Protein AF-A0A5N7MWM6-F1 (afdb_monomer_lite)

Sequence (7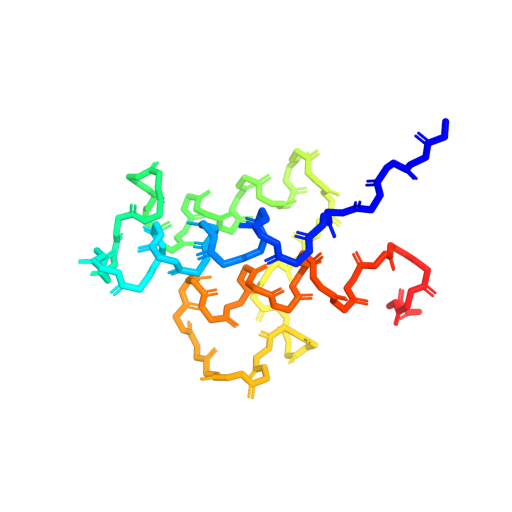3 aa):
MMQQLRPVELNLVDELFETSPGYVLDFTNSTFAQFFRREVGVDIYDEAYAIYGGSKGKRLRPFLTVGQPRSIA

Secondary structure (DSSP, 8-state):
-PPPPPHHHHHHHHHHHHSSTT-STT--HHHHHHHIIIII---TTSGGG-TT-SSHHHHHHHHHHT--TTS--

Structure (mmCIF, N/CA/C/O backbone):
data_AF-A0A5N7MWM6-F1
#
_entry.id   AF-A0A5N7MWM6-F1
#
loop_
_atom_site.group_PDB
_atom_site.id
_atom_site.type_symbol
_atom_site.label_atom_id
_atom_site.label_alt_id
_atom_site.label_comp_id
_atom_site.label_asym_id
_atom_site.label_entity_id
_atom_site.label_seq_id
_atom_site.pdbx_PDB_ins_code
_atom_site.Cartn_x
_atom_site.Cartn_y
_atom_site.Cartn_z
_atom_site.occupancy
_atom_site.B_iso_or_equiv
_atom_site.auth_seq_id
_atom_site.auth_comp_id
_atom_site.auth_asym_id
_atom_site.auth_atom_id
_atom_site.pdbx_PDB_model_num
ATOM 1 N N . MET A 1 1 ? -11.789 -3.066 -22.476 1.00 40.44 1 MET A N 1
ATOM 2 C CA . MET A 1 1 ? -10.396 -2.567 -22.461 1.00 40.44 1 MET A CA 1
ATOM 3 C C . MET A 1 1 ? -10.032 -2.261 -21.017 1.00 40.44 1 MET A C 1
ATOM 5 O O . MET A 1 1 ? -10.801 -1.545 -20.391 1.00 40.44 1 MET A O 1
ATOM 9 N N . MET A 1 2 ? -8.935 -2.805 -20.477 1.00 43.00 2 MET A N 1
ATOM 10 C CA . MET A 1 2 ? -8.420 -2.332 -19.182 1.00 43.00 2 MET A CA 1
ATOM 11 C C . MET A 1 2 ? -7.841 -0.934 -19.384 1.00 43.00 2 MET A C 1
ATOM 13 O O . MET A 1 2 ? -6.938 -0.763 -20.199 1.00 43.00 2 MET A O 1
ATOM 17 N N . GLN A 1 3 ? -8.402 0.050 -18.688 1.00 60.12 3 GLN A N 1
ATOM 18 C CA . GLN A 1 3 ? -7.870 1.407 -18.655 1.00 60.12 3 GLN A CA 1
ATOM 19 C C . GLN A 1 3 ? -6.725 1.443 -17.647 1.00 60.12 3 GLN A C 1
ATOM 21 O O . GLN A 1 3 ? -6.875 0.986 -16.515 1.00 60.12 3 GLN A O 1
ATOM 26 N N . GLN A 1 4 ? -5.572 1.932 -18.082 1.00 61.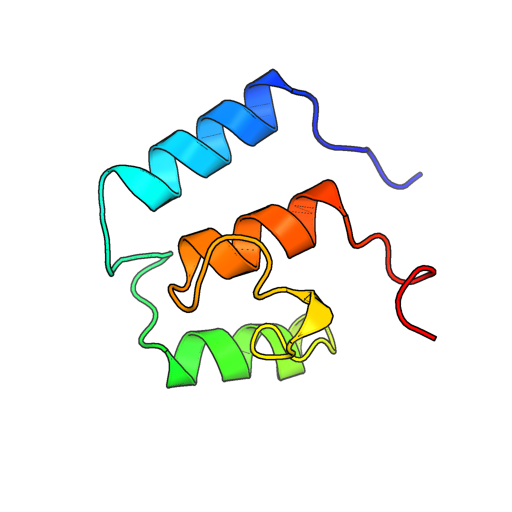50 4 GLN A N 1
ATOM 27 C CA . GLN A 1 4 ? -4.407 2.103 -17.226 1.00 61.50 4 GLN A CA 1
ATOM 28 C C . GLN A 1 4 ? -4.541 3.449 -16.509 1.00 61.50 4 GLN A C 1
ATOM 30 O O . GLN A 1 4 ? -4.888 4.442 -17.152 1.00 61.50 4 GLN A O 1
ATOM 35 N N . LEU A 1 5 ? -4.300 3.479 -15.196 1.00 67.38 5 LEU A N 1
ATOM 36 C CA . LEU A 1 5 ? -4.367 4.723 -14.430 1.00 67.38 5 LEU A CA 1
ATOM 37 C C . LEU A 1 5 ? -3.354 5.726 -14.986 1.00 67.38 5 LEU A C 1
ATOM 39 O O . LEU A 1 5 ? -2.191 5.397 -15.235 1.00 67.38 5 LEU A O 1
ATOM 43 N N . ARG A 1 6 ? -3.802 6.961 -15.190 1.00 75.00 6 ARG A N 1
ATOM 44 C CA . ARG A 1 6 ? -2.949 8.069 -15.616 1.00 75.00 6 ARG A CA 1
ATOM 45 C C . ARG A 1 6 ? -2.036 8.479 -14.457 1.00 75.00 6 ARG A C 1
ATOM 47 O O . ARG A 1 6 ? -2.433 8.363 -13.299 1.00 75.00 6 ARG A O 1
ATOM 54 N N . PRO A 1 7 ? -0.861 9.070 -14.728 1.00 70.25 7 PRO A N 1
ATOM 55 C CA . PRO A 1 7 ? 0.059 9.513 -13.676 1.00 70.25 7 PRO A CA 1
ATOM 56 C C . PRO A 1 7 ? -0.583 10.423 -12.616 1.00 70.25 7 PRO A C 1
ATOM 58 O O . PRO A 1 7 ? -0.268 10.321 -11.438 1.00 70.25 7 PRO A O 1
ATOM 61 N N . VAL A 1 8 ? -1.536 11.272 -13.015 1.00 72.94 8 VAL A N 1
ATOM 62 C CA . VAL A 1 8 ? -2.287 12.132 -12.083 1.00 72.94 8 VAL A CA 1
ATOM 63 C C . VAL A 1 8 ? -3.196 11.341 -11.133 1.00 72.94 8 VAL A C 1
ATOM 65 O O . VAL A 1 8 ? -3.350 11.718 -9.979 1.00 72.94 8 VAL A O 1
ATOM 68 N N . GLU A 1 9 ? -3.764 10.225 -11.589 1.00 70.25 9 GLU A N 1
ATOM 69 C CA . GLU A 1 9 ? -4.605 9.342 -10.771 1.00 70.25 9 GLU A CA 1
ATOM 70 C C . GLU A 1 9 ? -3.746 8.538 -9.790 1.00 70.25 9 GLU A C 1
ATOM 72 O O . GLU A 1 9 ? -4.154 8.315 -8.656 1.00 70.25 9 GLU A O 1
ATOM 77 N N . LEU A 1 10 ? -2.528 8.173 -10.198 1.00 69.81 10 LEU A N 1
ATOM 78 C CA . LEU A 1 10 ? -1.537 7.547 -9.322 1.00 69.81 10 LEU A CA 1
ATOM 79 C C . LEU A 1 10 ? -1.017 8.513 -8.251 1.00 69.81 10 LEU A C 1
ATOM 81 O O . LEU A 1 10 ? -0.869 8.109 -7.105 1.00 69.81 10 LEU A O 1
ATOM 85 N N . ASN A 1 11 ? -0.815 9.790 -8.585 1.00 67.94 11 ASN A N 1
ATOM 86 C CA . ASN A 1 11 ? -0.458 10.809 -7.594 1.00 67.94 11 ASN A CA 1
ATOM 87 C C . ASN A 1 11 ? -1.579 11.024 -6.571 1.00 67.94 11 ASN A C 1
ATOM 89 O O . ASN A 1 11 ? -1.296 11.171 -5.390 1.00 67.94 11 ASN A O 1
ATOM 93 N N . LEU A 1 12 ? -2.843 10.999 -7.009 1.00 67.19 12 LEU A N 1
ATOM 94 C CA . LEU A 1 12 ? -3.990 11.101 -6.105 1.00 67.19 12 LEU A CA 1
ATOM 95 C C . LEU A 1 12 ? -4.075 9.884 -5.171 1.00 67.19 12 LEU A C 1
ATOM 97 O O . LEU A 1 12 ? -4.360 10.021 -3.988 1.00 67.19 12 LEU A O 1
ATOM 101 N N . VAL A 1 13 ? -3.807 8.691 -5.701 1.00 69.38 13 VAL A N 1
ATOM 102 C CA . VAL A 1 13 ? -3.668 7.448 -4.929 1.00 69.38 13 VAL A CA 1
ATOM 103 C C . VAL A 1 13 ? -2.555 7.587 -3.890 1.00 69.38 13 VAL A C 1
ATOM 105 O O . VAL A 1 13 ? -2.790 7.324 -2.714 1.00 69.38 13 VAL A O 1
ATOM 108 N N . ASP A 1 14 ? -1.370 8.041 -4.294 1.00 67.12 14 ASP A N 1
ATOM 109 C CA . ASP A 1 14 ? -0.240 8.238 -3.385 1.00 67.12 14 ASP A CA 1
ATOM 110 C C . ASP A 1 14 ? -0.593 9.262 -2.291 1.00 67.12 14 ASP A C 1
ATOM 112 O O . ASP A 1 14 ? -0.418 8.982 -1.108 1.00 67.12 14 ASP A O 1
ATOM 116 N N . GLU A 1 15 ? -1.202 10.393 -2.649 1.00 65.81 15 GLU A N 1
ATOM 117 C CA . GLU A 1 15 ? -1.630 11.430 -1.705 1.00 65.81 15 GLU A CA 1
ATOM 118 C C . GLU A 1 15 ? -2.682 10.915 -0.708 1.00 65.81 15 GLU A C 1
ATOM 120 O O . GLU A 1 15 ? -2.552 11.145 0.497 1.00 65.81 15 GLU A O 1
ATOM 125 N N . LEU A 1 16 ? -3.672 10.145 -1.174 1.00 65.12 16 LEU A N 1
ATOM 126 C CA . LEU A 1 16 ? -4.698 9.521 -0.330 1.00 65.12 16 LEU A CA 1
ATOM 127 C C . LEU A 1 16 ? -4.116 8.491 0.650 1.00 65.12 16 LEU A C 1
ATOM 129 O O . LEU A 1 16 ? -4.664 8.301 1.737 1.00 65.12 16 LEU A O 1
ATOM 133 N N . PHE A 1 17 ? -3.022 7.816 0.288 1.00 66.50 17 PHE A N 1
ATOM 134 C CA . PHE A 1 17 ? -2.451 6.728 1.087 1.00 66.50 17 PHE A CA 1
ATOM 135 C C . PHE A 1 17 ? -1.218 7.117 1.915 1.00 66.50 17 PHE A C 1
ATOM 137 O O . PHE A 1 17 ? -0.910 6.417 2.884 1.00 66.50 17 PHE A O 1
ATOM 144 N N . GLU A 1 18 ? -0.537 8.217 1.592 1.00 61.72 18 GLU A N 1
ATOM 145 C CA . GLU A 1 18 ? 0.601 8.742 2.357 1.00 61.72 18 GLU A CA 1
ATOM 146 C C . GLU A 1 18 ? 0.182 9.726 3.456 1.00 61.72 18 GLU A C 1
ATOM 148 O O . GLU A 1 18 ? 0.790 9.731 4.527 1.00 61.72 18 GLU A O 1
ATOM 153 N N . THR A 1 19 ? -0.878 10.516 3.247 1.00 56.94 19 THR A N 1
ATOM 154 C CA . THR A 1 19 ? -1.315 11.529 4.229 1.00 56.94 19 THR A CA 1
ATOM 155 C C . THR A 1 19 ? -2.070 10.952 5.431 1.00 56.94 19 THR A C 1
ATOM 157 O O . THR A 1 19 ? -2.147 11.607 6.470 1.00 56.94 19 THR A O 1
ATOM 160 N N . SER A 1 20 ? -2.563 9.710 5.348 1.00 57.91 20 SER A N 1
ATOM 161 C CA . SER A 1 20 ? -3.205 9.005 6.469 1.00 57.91 20 SER A CA 1
ATOM 162 C C . SER A 1 20 ? -2.613 7.601 6.678 1.00 57.91 20 SER A C 1
ATOM 164 O O . SER A 1 20 ? -3.212 6.584 6.298 1.00 57.91 20 SER A O 1
ATOM 166 N N . PRO A 1 21 ? -1.406 7.501 7.271 1.00 53.00 21 PRO A N 1
ATOM 167 C CA . PRO A 1 21 ? -0.747 6.225 7.513 1.00 53.00 21 PRO A CA 1
ATOM 168 C C . PRO A 1 21 ? -1.581 5.379 8.481 1.00 53.00 21 PRO A C 1
ATOM 170 O O . PRO A 1 21 ? -1.603 5.607 9.685 1.00 53.00 21 PRO A O 1
ATOM 173 N N . GLY A 1 22 ? -2.278 4.379 7.941 1.00 53.44 22 GLY A N 1
ATOM 174 C CA . GLY A 1 22 ? -3.096 3.452 8.726 1.00 53.44 22 GLY A CA 1
ATOM 175 C C . GLY A 1 22 ? -4.549 3.351 8.278 1.00 53.44 22 GLY A C 1
ATOM 176 O O . GLY A 1 22 ? -5.123 2.282 8.472 1.00 53.44 22 GLY A O 1
ATOM 177 N N . TYR A 1 23 ? -5.089 4.353 7.581 1.00 54.94 23 TYR A N 1
ATOM 178 C CA . TYR A 1 23 ? -6.500 4.416 7.173 1.00 54.94 23 TYR A CA 1
ATOM 179 C C . TYR A 1 23 ? -6.678 4.284 5.660 1.00 54.94 23 TYR A C 1
ATOM 181 O O . TYR A 1 23 ? -7.377 5.058 5.014 1.00 54.94 23 TYR A O 1
ATOM 189 N N . VAL A 1 24 ? -6.052 3.265 5.069 1.00 62.06 24 VAL A N 1
ATOM 190 C CA . VAL A 1 24 ? -6.458 2.825 3.728 1.00 62.06 24 VAL A CA 1
ATOM 191 C C . VAL A 1 24 ? -7.881 2.281 3.862 1.00 62.06 24 VAL A C 1
ATOM 193 O O . VAL A 1 24 ? -8.042 1.147 4.310 1.00 62.06 24 VAL A O 1
ATOM 196 N N . LEU A 1 25 ? -8.885 3.096 3.523 1.00 64.12 25 LEU A N 1
ATOM 197 C CA . LEU A 1 25 ? -10.307 2.722 3.514 1.00 64.12 25 LEU A CA 1
ATOM 198 C C . LEU A 1 25 ? -10.804 2.120 4.852 1.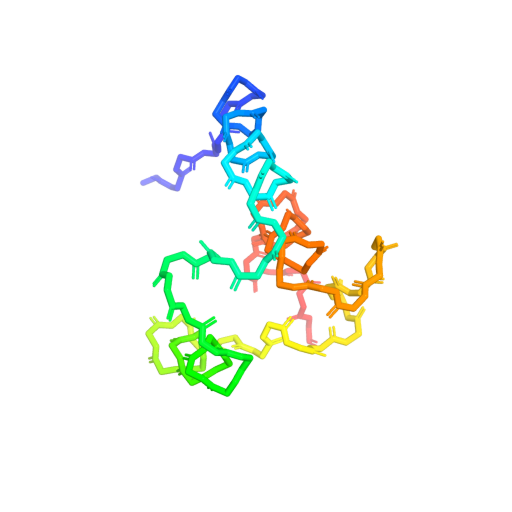00 64.12 25 LEU A C 1
ATOM 200 O O . LEU A 1 25 ? -11.599 1.188 4.844 1.00 64.12 25 LEU A O 1
ATOM 204 N N . ASP A 1 26 ? -10.279 2.594 5.991 1.00 69.62 26 ASP A N 1
ATOM 205 C CA . ASP A 1 26 ? -10.548 2.064 7.345 1.00 69.62 26 ASP A CA 1
ATOM 206 C C . ASP A 1 26 ? -10.213 0.575 7.565 1.00 69.62 26 ASP A C 1
ATOM 208 O O . ASP A 1 26 ? -10.622 -0.041 8.552 1.00 69.62 26 ASP A O 1
ATOM 212 N N . PHE A 1 27 ? -9.398 -0.024 6.694 1.00 81.06 27 PHE A N 1
ATOM 213 C CA . PHE A 1 27 ? -8.976 -1.404 6.874 1.00 81.06 27 PHE A CA 1
ATOM 214 C C . PHE A 1 27 ? -7.861 -1.555 7.917 1.00 81.06 27 PHE A C 1
ATOM 216 O O . PHE A 1 27 ? -6.792 -0.931 7.860 1.00 81.06 27 PHE A O 1
ATOM 223 N N . THR A 1 28 ? -8.034 -2.531 8.804 1.00 85.94 28 THR A N 1
ATOM 224 C CA . THR A 1 28 ? -6.906 -3.191 9.475 1.00 85.94 28 THR A CA 1
ATOM 225 C C . THR A 1 28 ? -6.061 -3.958 8.449 1.00 85.94 28 THR A C 1
ATOM 227 O O . THR A 1 28 ? -6.524 -4.275 7.356 1.00 85.94 28 THR A O 1
ATOM 230 N N . ASN A 1 29 ? -4.822 -4.328 8.788 1.00 86.94 29 ASN A N 1
ATOM 231 C CA . ASN A 1 29 ? -4.008 -5.160 7.887 1.00 86.94 29 ASN A CA 1
ATOM 232 C C . ASN A 1 29 ? -4.704 -6.490 7.526 1.00 86.94 29 ASN A C 1
ATOM 234 O O . ASN A 1 29 ? -4.615 -6.950 6.392 1.00 86.94 29 ASN A O 1
ATOM 238 N N . SER A 1 30 ? -5.440 -7.089 8.470 1.00 90.94 30 SER A N 1
ATOM 239 C CA . SER A 1 30 ? -6.157 -8.348 8.242 1.00 90.94 30 SER A CA 1
ATOM 240 C C . SER A 1 30 ? -7.351 -8.193 7.300 1.00 90.94 30 SER A C 1
ATOM 242 O O . SER A 1 30 ? -7.529 -9.013 6.401 1.00 90.94 30 SER A O 1
ATOM 244 N N . THR A 1 31 ? -8.153 -7.140 7.472 1.00 90.19 31 THR A N 1
ATOM 245 C CA . THR A 1 31 ? -9.311 -6.869 6.604 1.00 90.19 31 THR A CA 1
ATOM 246 C C . THR A 1 31 ? -8.874 -6.419 5.209 1.00 90.19 31 THR A C 1
ATOM 248 O O . THR A 1 31 ? -9.467 -6.850 4.225 1.00 90.19 31 THR A O 1
ATOM 251 N N . PHE A 1 32 ? -7.759 -5.689 5.107 1.00 90.00 32 PHE A N 1
ATOM 252 C CA . PHE A 1 32 ? -7.118 -5.352 3.835 1.00 90.00 32 PHE A CA 1
ATOM 253 C C . PHE A 1 32 ? -6.656 -6.606 3.073 1.00 90.00 32 PHE A C 1
ATOM 255 O O . PHE A 1 32 ? -6.997 -6.782 1.906 1.00 90.00 32 PHE A O 1
ATOM 262 N N . ALA A 1 33 ? -5.943 -7.523 3.743 1.00 91.88 33 ALA A N 1
ATOM 263 C CA . ALA A 1 33 ? -5.527 -8.796 3.147 1.00 91.88 33 ALA A CA 1
ATOM 264 C C . ALA A 1 33 ? -6.728 -9.631 2.675 1.00 91.88 33 ALA A C 1
ATOM 266 O O . ALA A 1 33 ? -6.704 -10.222 1.596 1.00 91.88 33 ALA A O 1
ATOM 267 N N . GLN A 1 34 ? -7.785 -9.685 3.491 1.00 92.62 34 GLN A N 1
ATOM 268 C CA . GLN A 1 34 ? -8.989 -10.443 3.174 1.00 92.62 34 GLN A CA 1
ATOM 269 C C . GLN A 1 34 ? -9.716 -9.877 1.951 1.00 92.62 34 GLN A C 1
ATOM 271 O O . GLN A 1 34 ? -10.113 -10.663 1.094 1.00 92.62 34 GLN A O 1
ATOM 276 N N . PHE A 1 35 ? -9.866 -8.554 1.857 1.00 88.75 35 PHE A N 1
ATOM 277 C CA . PHE A 1 35 ? -10.479 -7.896 0.703 1.00 88.75 35 PHE A CA 1
ATOM 278 C C . PHE A 1 35 ? -9.746 -8.260 -0.593 1.00 88.75 35 PHE A C 1
ATOM 280 O O . PHE A 1 35 ? -10.361 -8.775 -1.523 1.00 88.75 35 PHE A O 1
ATOM 287 N N . PHE A 1 36 ? -8.420 -8.095 -0.629 1.00 89.31 36 PHE A N 1
ATOM 288 C CA . PHE A 1 36 ? -7.626 -8.412 -1.821 1.00 89.31 36 PHE A CA 1
ATOM 289 C C . PHE A 1 36 ? -7.688 -9.894 -2.197 1.00 89.31 36 PHE A C 1
ATOM 291 O O . PHE A 1 36 ? -7.851 -10.221 -3.371 1.00 89.31 36 PHE A O 1
ATOM 298 N N . ARG A 1 37 ? -7.649 -10.809 -1.222 1.00 90.75 37 ARG A N 1
ATOM 299 C CA . ARG A 1 37 ? -7.787 -12.241 -1.522 1.00 90.75 37 ARG A CA 1
ATOM 300 C C . ARG A 1 37 ? -9.170 -12.605 -2.057 1.00 90.75 37 ARG A C 1
ATOM 302 O O . ARG A 1 37 ? -9.253 -13.424 -2.962 1.00 90.75 37 ARG A O 1
ATOM 309 N N . ARG A 1 38 ? -10.245 -12.043 -1.494 1.00 86.44 38 ARG A N 1
ATOM 310 C CA . ARG A 1 38 ? -11.626 -12.420 -1.845 1.00 86.44 38 ARG A CA 1
ATOM 311 C C . ARG A 1 38 ? -12.123 -11.758 -3.120 1.00 86.44 38 ARG A C 1
ATOM 313 O O . ARG A 1 38 ? -12.663 -12.443 -3.977 1.00 86.44 38 ARG A O 1
ATOM 320 N N . GLU A 1 39 ? -11.934 -10.451 -3.229 1.00 87.25 39 GLU A N 1
ATOM 321 C CA . GLU A 1 39 ? -12.525 -9.651 -4.303 1.00 87.25 39 GLU A CA 1
ATOM 322 C C . GLU A 1 39 ? -11.596 -9.543 -5.517 1.00 87.25 39 GLU A C 1
ATOM 324 O O . GLU A 1 39 ? -12.057 -9.396 -6.645 1.00 87.25 39 GLU A O 1
ATOM 329 N N . VAL A 1 40 ? -10.279 -9.625 -5.292 1.00 85.94 40 VAL A N 1
ATOM 330 C CA . VAL A 1 40 ? -9.258 -9.433 -6.338 1.00 85.94 40 VAL A CA 1
ATOM 331 C C . VAL A 1 40 ? -8.512 -10.734 -6.667 1.00 85.94 40 VAL A C 1
ATOM 333 O O . VAL A 1 40 ? -7.968 -10.865 -7.759 1.00 85.94 40 VAL A O 1
ATOM 336 N N .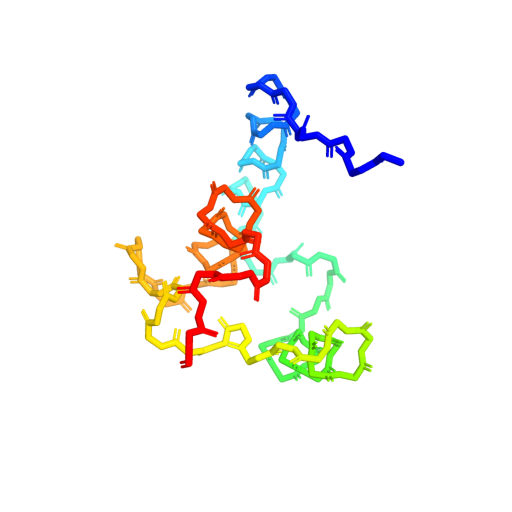 GLY A 1 41 ? -8.496 -11.717 -5.760 1.00 84.25 41 GLY A N 1
ATOM 337 C CA . GLY A 1 41 ? -7.742 -12.964 -5.932 1.00 84.25 41 GLY A CA 1
ATOM 338 C C . GLY A 1 41 ? -6.228 -12.807 -5.750 1.00 84.25 41 GLY A C 1
ATOM 339 O O . GLY A 1 41 ? -5.467 -13.623 -6.258 1.00 84.25 41 GLY A O 1
ATOM 340 N N . VAL A 1 42 ? -5.782 -11.758 -5.049 1.00 87.81 42 VAL A N 1
ATOM 341 C CA . VAL A 1 42 ? -4.362 -11.401 -4.895 1.00 87.81 42 VAL A CA 1
ATOM 342 C C . VAL A 1 42 ? -3.950 -11.425 -3.427 1.00 87.81 42 VAL A C 1
ATOM 344 O O . VAL A 1 42 ? -4.674 -10.932 -2.559 1.00 87.81 42 VAL A O 1
ATOM 347 N N . ASP A 1 43 ? -2.757 -11.949 -3.137 1.00 91.56 43 ASP A N 1
ATOM 348 C CA . ASP A 1 43 ? -2.115 -11.730 -1.842 1.00 91.56 43 ASP A CA 1
ATOM 349 C C . ASP A 1 43 ? -1.342 -10.406 -1.852 1.00 91.56 43 ASP A C 1
ATOM 351 O O . ASP A 1 43 ? -0.181 -10.335 -2.240 1.00 91.56 43 ASP A O 1
ATOM 355 N N . ILE A 1 44 ? -1.990 -9.326 -1.413 1.00 89.56 44 ILE A N 1
ATOM 356 C CA . ILE A 1 44 ? -1.369 -7.992 -1.367 1.00 89.56 44 ILE A CA 1
ATOM 357 C C . ILE A 1 44 ? -0.168 -7.922 -0.403 1.00 89.56 44 ILE A C 1
ATOM 359 O O . ILE A 1 44 ? 0.624 -6.976 -0.456 1.00 89.56 44 ILE A O 1
ATOM 363 N N . TYR A 1 45 ? -0.016 -8.918 0.482 1.00 91.38 45 TYR A N 1
ATOM 364 C CA . TYR A 1 45 ? 1.119 -9.033 1.392 1.00 91.38 45 TYR A CA 1
ATOM 365 C C . TYR A 1 45 ? 2.283 -9.882 0.848 1.00 91.38 45 TYR A C 1
ATOM 367 O O . TYR A 1 45 ? 3.310 -9.992 1.527 1.00 91.38 45 TYR A O 1
ATOM 375 N N . ASP A 1 46 ? 2.190 -10.364 -0.392 1.00 91.56 46 ASP A N 1
ATOM 376 C CA . ASP A 1 46 ? 3.291 -11.024 -1.098 1.00 91.56 46 ASP A CA 1
ATOM 377 C C . ASP A 1 46 ? 4.531 -10.114 -1.227 1.00 91.56 46 ASP A C 1
ATOM 379 O O . ASP A 1 46 ? 4.422 -8.879 -1.252 1.00 91.56 46 ASP A O 1
ATOM 383 N N . GLU A 1 47 ? 5.728 -10.699 -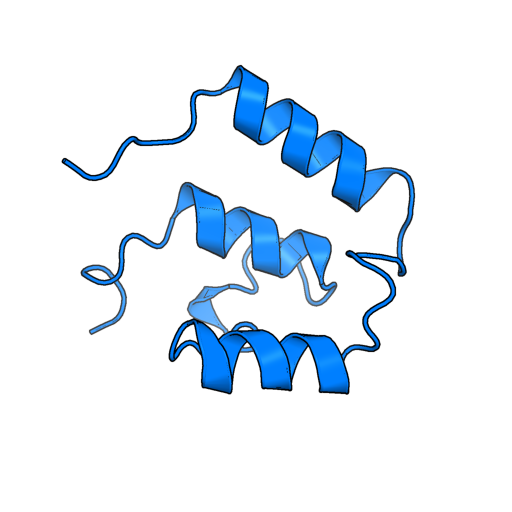1.274 1.00 89.25 47 GLU A N 1
ATOM 384 C CA . GLU A 1 47 ? 6.984 -9.955 -1.420 1.00 89.25 47 GLU A CA 1
ATOM 385 C C . GLU A 1 47 ? 7.063 -9.184 -2.744 1.00 89.25 47 GLU A C 1
ATOM 387 O O . GLU A 1 47 ? 7.675 -8.114 -2.782 1.00 89.25 47 GLU A O 1
ATOM 392 N N . ALA A 1 48 ? 6.355 -9.633 -3.786 1.00 86.25 48 ALA A N 1
ATOM 393 C CA . ALA A 1 48 ? 6.230 -8.928 -5.061 1.00 86.25 48 ALA A CA 1
ATOM 394 C C . ALA A 1 48 ? 5.709 -7.484 -4.907 1.00 86.25 48 ALA A C 1
ATOM 396 O O . ALA A 1 48 ? 6.014 -6.615 -5.726 1.00 86.25 48 ALA A O 1
ATOM 397 N N . TYR A 1 49 ? 4.958 -7.200 -3.836 1.00 86.69 49 TYR A N 1
ATOM 398 C CA . TYR A 1 49 ? 4.421 -5.871 -3.535 1.00 86.69 49 TYR A CA 1
ATOM 399 C C . TYR A 1 49 ? 5.197 -5.124 -2.441 1.00 86.69 49 TYR A C 1
ATOM 401 O O . TYR A 1 49 ? 4.844 -3.997 -2.101 1.00 86.69 49 TYR A O 1
ATOM 409 N N . ALA A 1 50 ? 6.265 -5.695 -1.882 1.00 89.00 50 ALA A N 1
ATOM 410 C CA . ALA A 1 50 ? 7.033 -5.096 -0.786 1.00 89.00 50 ALA A CA 1
ATOM 411 C C . ALA A 1 50 ? 8.135 -4.114 -1.250 1.00 89.00 50 ALA A C 1
ATOM 413 O O . ALA A 1 50 ? 9.060 -3.826 -0.493 1.00 89.00 50 ALA A O 1
ATOM 414 N N . ILE A 1 51 ? 8.024 -3.556 -2.464 1.00 85.81 51 ILE A N 1
ATOM 415 C CA . ILE A 1 51 ? 9.057 -2.727 -3.125 1.00 85.81 51 ILE A CA 1
ATOM 416 C C . ILE A 1 51 ? 9.475 -1.518 -2.274 1.00 85.81 51 ILE A C 1
ATOM 418 O O . ILE A 1 51 ? 10.655 -1.185 -2.186 1.00 85.81 51 ILE A O 1
ATOM 422 N N . TYR A 1 52 ? 8.509 -0.856 -1.633 1.00 81.94 52 TYR A N 1
ATOM 423 C CA . TYR A 1 52 ? 8.743 0.381 -0.877 1.00 81.94 52 TYR A CA 1
ATOM 424 C C . TYR A 1 52 ? 8.620 0.197 0.647 1.00 81.94 52 TYR A C 1
ATOM 426 O O . TYR A 1 52 ? 8.713 1.172 1.405 1.00 81.94 52 TYR A O 1
ATOM 434 N N . GLY A 1 53 ? 8.415 -1.042 1.111 1.00 84.62 53 GLY A N 1
ATOM 435 C CA . GLY A 1 53 ? 8.232 -1.422 2.515 1.00 84.62 53 GLY A CA 1
ATOM 436 C C . GLY A 1 53 ? 6.875 -2.073 2.817 1.00 84.62 53 GLY A C 1
ATOM 437 O O . GLY A 1 53 ? 6.052 -2.288 1.935 1.00 84.62 53 GLY A O 1
ATOM 438 N N . GLY A 1 54 ? 6.633 -2.391 4.094 1.00 84.75 54 GLY A N 1
ATOM 439 C CA . GLY A 1 54 ? 5.534 -3.278 4.507 1.00 84.75 54 GLY A CA 1
ATOM 440 C C . GLY A 1 54 ? 4.174 -2.636 4.816 1.00 84.75 54 GLY A C 1
ATOM 441 O O . GLY A 1 54 ? 3.263 -3.359 5.221 1.00 84.75 54 GLY A O 1
ATOM 442 N N . SER A 1 55 ? 4.008 -1.314 4.683 1.00 85.62 55 SER A N 1
ATOM 443 C CA . SER A 1 55 ? 2.720 -0.664 4.983 1.00 85.62 55 SER A CA 1
ATOM 444 C C . SER A 1 55 ? 1.679 -0.912 3.881 1.00 85.62 55 SER A C 1
ATOM 446 O O . SER A 1 55 ? 2.030 -1.204 2.739 1.00 85.62 55 SER A O 1
ATOM 448 N N . LYS A 1 56 ? 0.386 -0.758 4.205 1.00 86.56 56 LYS A N 1
ATOM 449 C CA . LYS A 1 56 ? -0.722 -0.952 3.247 1.00 86.56 56 LYS A CA 1
ATOM 450 C C . LYS A 1 56 ? -0.562 -0.105 1.980 1.00 86.56 56 LYS A C 1
ATOM 452 O O . LYS A 1 56 ? -0.586 -0.652 0.885 1.00 86.56 56 LYS A O 1
ATOM 457 N N . GLY A 1 57 ? -0.335 1.204 2.128 1.00 81.62 57 GLY A N 1
ATOM 458 C CA . GLY A 1 57 ? -0.138 2.111 0.989 1.00 81.62 57 GLY A CA 1
ATOM 459 C C . GLY A 1 57 ? 1.082 1.735 0.142 1.00 81.62 57 GLY A C 1
ATOM 460 O O . GLY A 1 57 ? 0.998 1.669 -1.081 1.00 81.62 57 GLY A O 1
ATOM 461 N N . LYS A 1 58 ? 2.189 1.359 0.797 1.00 84.88 58 LYS A N 1
ATOM 462 C CA . LYS A 1 58 ? 3.432 0.941 0.130 1.00 84.88 58 LYS A CA 1
ATOM 463 C C . LYS A 1 58 ? 3.307 -0.360 -0.661 1.00 84.88 58 LYS A C 1
ATOM 465 O O . LYS A 1 58 ? 4.103 -0.554 -1.572 1.00 84.88 58 LYS A O 1
ATOM 470 N N . ARG A 1 59 ? 2.322 -1.204 -0.338 1.00 87.69 59 ARG A N 1
ATOM 471 C CA . ARG A 1 59 ? 1.972 -2.421 -1.090 1.00 87.69 59 ARG A CA 1
ATOM 472 C C . ARG A 1 59 ? 0.913 -2.168 -2.165 1.00 87.69 59 ARG A C 1
ATOM 474 O O . ARG A 1 59 ? 1.002 -2.713 -3.262 1.00 87.69 59 ARG A O 1
ATOM 481 N N . LEU A 1 60 ? -0.047 -1.286 -1.888 1.00 84.25 60 LEU A N 1
ATOM 482 C CA . LEU A 1 60 ? -1.091 -0.897 -2.836 1.00 84.25 60 LEU A CA 1
ATOM 483 C C . LEU A 1 60 ? -0.525 -0.184 -4.069 1.00 84.25 60 LEU A C 1
ATOM 485 O O . LEU A 1 60 ? -0.962 -0.437 -5.189 1.00 84.25 60 LEU A O 1
ATOM 489 N N . ARG A 1 61 ? 0.485 0.667 -3.883 1.00 80.31 61 ARG A N 1
ATOM 490 C CA . ARG A 1 61 ? 1.117 1.398 -4.984 1.00 80.31 61 ARG A CA 1
ATOM 491 C C . ARG A 1 61 ? 1.760 0.461 -6.025 1.00 80.31 61 ARG A C 1
ATOM 493 O O . ARG A 1 61 ? 1.403 0.570 -7.198 1.00 80.31 61 ARG A O 1
ATOM 500 N N . PRO A 1 62 ? 2.632 -0.500 -5.660 1.00 82.88 62 PRO A N 1
ATOM 501 C CA . PRO A 1 62 ? 3.104 -1.543 -6.571 1.00 82.88 62 PRO A CA 1
ATOM 502 C C . PRO A 1 62 ? 1.982 -2.343 -7.228 1.00 82.88 62 PRO A C 1
ATOM 504 O O . PRO A 1 62 ? 2.045 -2.597 -8.425 1.00 82.88 62 PRO A O 1
ATOM 507 N N . PHE A 1 63 ? 0.927 -2.694 -6.490 1.00 83.94 63 PHE A N 1
ATOM 508 C CA . PHE A 1 63 ? -0.223 -3.385 -7.074 1.00 83.94 63 PHE A CA 1
ATOM 509 C C . PHE A 1 63 ? -0.861 -2.579 -8.220 1.00 83.94 63 PHE A C 1
ATOM 511 O O . PHE A 1 63 ? -1.091 -3.126 -9.293 1.00 83.94 63 PHE A O 1
ATOM 518 N N . LEU A 1 64 ? -1.064 -1.271 -8.040 1.00 78.50 64 LEU A N 1
ATOM 519 C CA . LEU A 1 64 ? -1.686 -0.400 -9.047 1.00 78.50 64 LEU A CA 1
ATOM 520 C C . LEU A 1 64 ? -0.764 -0.025 -10.221 1.00 78.50 64 LEU A C 1
ATOM 522 O O . LEU A 1 64 ? -1.255 0.380 -11.274 1.00 78.50 64 LEU A O 1
ATOM 526 N N . THR A 1 65 ? 0.557 -0.120 -10.045 1.00 73.00 65 THR A N 1
ATOM 527 C CA . THR A 1 65 ? 1.551 0.403 -11.007 1.00 73.00 65 THR A CA 1
ATOM 528 C C . THR A 1 65 ? 2.367 -0.679 -11.706 1.00 73.00 65 THR A C 1
ATOM 530 O O . THR A 1 65 ? 2.692 -0.533 -12.882 1.00 73.00 65 THR A O 1
ATOM 533 N N . VAL A 1 66 ? 2.682 -1.766 -11.002 1.00 69.00 66 VAL A N 1
ATOM 534 C CA . VAL A 1 66 ? 3.509 -2.885 -11.478 1.00 69.00 66 VAL A CA 1
ATOM 535 C C . VAL A 1 66 ? 2.637 -4.084 -11.867 1.00 69.00 66 VAL A C 1
ATOM 537 O O . VAL A 1 66 ? 2.949 -4.783 -12.827 1.00 69.00 66 VAL A O 1
ATOM 540 N N . GLY A 1 67 ? 1.523 -4.315 -11.163 1.00 55.62 67 GLY A N 1
ATOM 541 C CA . GLY A 1 67 ? 0.712 -5.524 -11.300 1.00 55.62 67 GLY A CA 1
ATOM 542 C C . GLY A 1 67 ? -0.495 -5.393 -12.225 1.00 55.62 67 GLY A C 1
ATOM 543 O O . GLY A 1 67 ? -1.625 -5.317 -11.753 1.00 55.62 67 GLY A O 1
ATOM 544 N N . GLN A 1 68 ? -0.301 -5.500 -13.544 1.00 55.81 68 GLN A N 1
ATOM 545 C CA . GLN A 1 68 ? -1.333 -6.1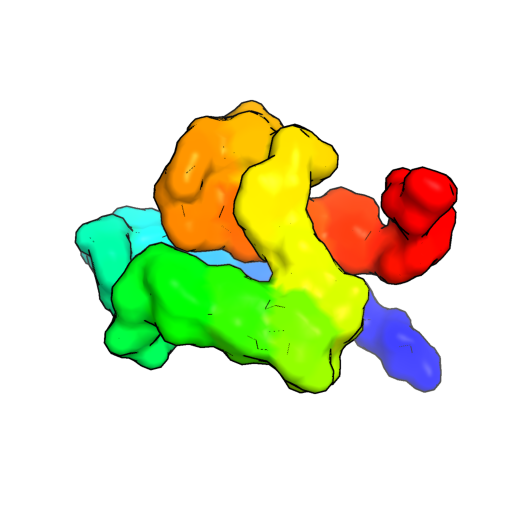80 -14.335 1.00 55.81 68 GLN A CA 1
ATOM 546 C C . GLN A 1 68 ? -1.182 -7.692 -14.094 1.00 55.81 68 GLN A C 1
ATOM 548 O O . GLN A 1 68 ? -0.052 -8.174 -14.137 1.00 55.81 68 GLN A O 1
ATOM 553 N N . PRO A 1 69 ? -2.270 -8.460 -13.892 1.00 50.06 69 PRO A N 1
ATOM 554 C CA . PRO A 1 69 ? -2.254 -9.865 -13.441 1.00 50.06 69 PRO A CA 1
ATOM 555 C C . PRO A 1 69 ? -1.459 -10.875 -14.297 1.00 50.06 69 PRO A C 1
ATOM 557 O O . PRO A 1 69 ? -1.465 -12.062 -14.007 1.00 50.06 69 PRO A O 1
ATOM 560 N N . ARG A 1 70 ? -0.769 -10.434 -15.354 1.00 47.56 70 ARG A N 1
ATOM 561 C CA . ARG A 1 70 ? 0.145 -11.250 -16.163 1.00 47.56 70 ARG A CA 1
ATOM 562 C C . ARG A 1 70 ? 1.603 -11.233 -15.690 1.00 47.56 70 ARG A C 1
ATOM 564 O O . ARG A 1 70 ? 2.406 -11.935 -16.290 1.00 47.56 70 ARG A O 1
ATOM 571 N N . SER A 1 71 ? 1.969 -10.432 -14.688 1.00 46.53 71 SER A N 1
ATOM 572 C CA . SER A 1 71 ? 3.370 -10.299 -14.249 1.00 46.53 71 SER A CA 1
ATOM 573 C C . SER A 1 71 ? 3.732 -11.095 -12.995 1.00 46.53 71 SER A C 1
ATOM 575 O O . SER A 1 71 ? 4.884 -11.049 -12.576 1.00 46.53 71 SER A O 1
ATOM 577 N N . ILE A 1 72 ? 2.783 -11.814 -12.397 1.00 48.69 72 ILE A N 1
ATOM 578 C CA . ILE A 1 72 ? 3.049 -12.733 -11.287 1.00 48.69 72 ILE A CA 1
ATOM 579 C C . ILE A 1 72 ? 2.700 -14.119 -11.815 1.00 48.69 72 ILE A C 1
ATOM 581 O O . ILE A 1 72 ? 1.527 -14.476 -11.911 1.00 48.69 72 ILE A O 1
ATOM 585 N N . ALA A 1 73 ? 3.732 -14.788 -12.323 1.00 39.84 73 ALA A N 1
ATOM 586 C CA . ALA A 1 73 ? 3.686 -16.170 -12.781 1.00 39.84 73 ALA A CA 1
ATOM 587 C C . ALA A 1 73 ? 3.574 -17.133 -11.594 1.00 39.84 73 ALA A C 1
ATOM 589 O O . ALA A 1 73 ? 4.109 -16.788 -10.516 1.00 39.84 73 ALA A O 1
#

pLDDT: mean 74.22, std 14.94, range [39.84, 92.62]

Radius of gyration: 12.02 Å; chains: 1; bounding box: 22×28×32 Å

Organism: NCBI:txid2108360

Foldseek 3Di:
DDDQDDPVNLVVLLVVDVVDQQPPVPDDPVRLQVCCCPVVVDRLQDPCQCPPHRGPSSSVSCCRHVDPPVPPD